Protein AF-A0A7C6E1X0-F1 (afdb_monomer_lite)

Secondary structure (DSSP, 8-state):
--HHHHHTT-EEEESS-SSHHHHHHHHHHTT-SEEEEETTSTTS-GGGS-HHHHHHHHHHHHTTT-EEEEEPP-

Structure (mmCIF, N/CA/C/O backbone):
data_AF-A0A7C6E1X0-F1
#
_entry.id   AF-A0A7C6E1X0-F1
#
loop_
_atom_site.group_PDB
_atom_site.id
_atom_site.type_symbol
_atom_site.label_atom_id
_atom_site.label_alt_id
_atom_site.label_comp_id
_atom_site.label_asym_id
_atom_site.label_entity_id
_atom_site.label_seq_id
_atom_site.pdbx_PDB_ins_code
_atom_site.Cartn_x
_atom_site.Cartn_y
_atom_site.Cartn_z
_atom_site.occupancy
_atom_site.B_iso_or_equiv
_atom_site.auth_seq_id
_atom_site.auth_comp_id
_atom_site.auth_asym_id
_atom_site.auth_atom_id
_atom_site.pdbx_PDB_model_num
ATOM 1 N N . MET A 1 1 ? -21.035 13.064 18.258 1.00 59.91 1 MET A N 1
ATOM 2 C CA . MET A 1 1 ? -20.316 12.189 17.301 1.00 59.91 1 MET A CA 1
ATOM 3 C C . MET A 1 1 ? -19.413 11.246 18.092 1.00 59.91 1 MET A C 1
ATOM 5 O O . MET A 1 1 ? -18.664 11.735 18.924 1.00 59.91 1 MET A O 1
ATOM 9 N N . LYS A 1 2 ? -19.509 9.918 17.922 1.00 69.62 2 LYS A N 1
ATOM 10 C CA . LYS A 1 2 ? -18.649 8.962 18.654 1.00 69.62 2 LYS A CA 1
ATOM 11 C C . LYS A 1 2 ? -17.252 8.927 18.012 1.00 69.62 2 LYS A C 1
ATOM 13 O O . LYS A 1 2 ? -17.172 8.751 16.800 1.00 69.62 2 LYS A O 1
ATOM 18 N N . ILE A 1 3 ? -16.180 9.039 18.805 1.00 72.56 3 ILE A N 1
ATO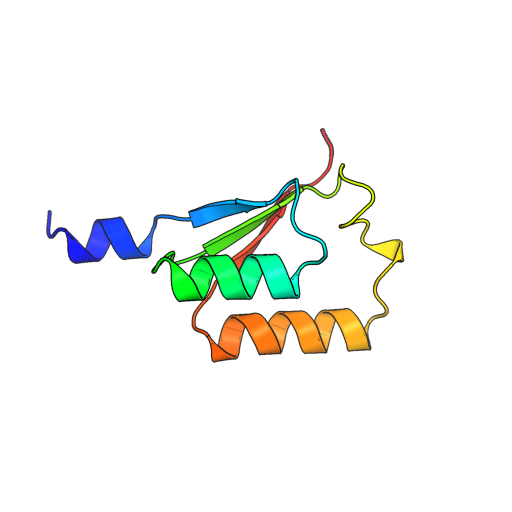M 19 C CA . ILE A 1 3 ? -14.767 9.024 18.349 1.00 72.56 3 ILE A CA 1
ATOM 20 C C . ILE A 1 3 ? -14.455 7.841 17.418 1.00 72.56 3 ILE A C 1
ATOM 22 O O . ILE A 1 3 ? -13.796 8.011 16.397 1.00 72.56 3 ILE A O 1
ATOM 26 N N . HIS A 1 4 ? -15.017 6.668 17.713 1.00 71.19 4 HIS A N 1
ATOM 27 C CA . HIS A 1 4 ? -14.859 5.450 16.915 1.00 71.19 4 HIS A CA 1
ATOM 28 C C . HIS A 1 4 ? -15.261 5.630 15.438 1.00 71.19 4 HIS A C 1
ATOM 30 O O . HIS A 1 4 ? -14.631 5.066 14.550 1.00 71.19 4 HIS A O 1
ATOM 36 N N . ASN A 1 5 ? -16.271 6.461 15.157 1.00 79.38 5 ASN A N 1
ATOM 37 C CA . ASN A 1 5 ? -16.731 6.723 13.792 1.00 79.38 5 ASN A CA 1
ATOM 38 C C . ASN A 1 5 ? -15.731 7.607 13.020 1.00 79.38 5 ASN A C 1
ATOM 40 O O . ASN A 1 5 ? -15.514 7.413 11.830 1.00 79.38 5 ASN A O 1
ATOM 44 N N . VAL A 1 6 ? -15.049 8.531 13.705 1.00 81.56 6 VAL A N 1
ATOM 45 C CA . VAL A 1 6 ? -14.009 9.366 13.085 1.00 81.56 6 VAL A CA 1
ATOM 46 C C . VAL A 1 6 ? -12.793 8.523 12.719 1.00 81.56 6 VAL A C 1
ATOM 48 O O . VAL A 1 6 ? -12.363 8.569 11.573 1.00 81.56 6 VAL A O 1
ATOM 51 N N . LEU A 1 7 ? -12.289 7.705 13.650 1.00 80.50 7 LEU A N 1
ATOM 52 C CA . LEU A 1 7 ? -11.107 6.860 13.423 1.00 80.50 7 LEU A CA 1
ATOM 53 C C . LEU A 1 7 ? -11.293 5.903 12.234 1.00 80.50 7 LEU A C 1
ATOM 55 O O . LEU A 1 7 ? -10.377 5.732 11.435 1.00 80.50 7 LEU A O 1
ATOM 59 N N . SER A 1 8 ? -12.511 5.383 12.039 1.00 86.19 8 SER A N 1
ATOM 60 C CA . SER A 1 8 ? -12.863 4.533 10.888 1.00 86.19 8 SER A CA 1
ATOM 61 C C . SER A 1 8 ? -12.803 5.226 9.518 1.00 86.19 8 SER A C 1
ATOM 63 O O . SER A 1 8 ? -13.017 4.585 8.493 1.00 86.19 8 SER A O 1
ATOM 65 N N . ARG A 1 9 ? -12.540 6.539 9.486 1.00 88.12 9 ARG A N 1
ATOM 66 C CA . ARG A 1 9 ? -12.482 7.360 8.268 1.00 88.12 9 ARG A CA 1
ATOM 67 C C . ARG A 1 9 ? -11.121 8.021 8.058 1.00 88.12 9 ARG A C 1
ATOM 69 O O . ARG A 1 9 ? -10.940 8.698 7.048 1.00 88.12 9 ARG A O 1
ATOM 76 N N . ILE A 1 10 ? -10.174 7.835 8.980 1.00 95.38 10 ILE A N 1
ATOM 77 C CA . ILE A 1 10 ? -8.822 8.388 8.859 1.00 95.38 10 ILE A CA 1
ATOM 78 C C . ILE A 1 10 ? -7.948 7.402 8.087 1.00 95.38 10 ILE A C 1
ATOM 80 O O . ILE A 1 10 ? -7.912 6.207 8.388 1.00 95.38 10 ILE A O 1
ATOM 84 N N . GLY A 1 11 ? -7.236 7.918 7.096 1.00 96.75 11 GLY A N 1
ATOM 85 C CA . GLY A 1 11 ? -6.149 7.230 6.417 1.00 96.75 11 GLY A CA 1
ATOM 86 C C . GLY A 1 11 ? -4.993 8.184 6.174 1.00 96.75 11 GLY A C 1
ATOM 87 O O . GLY A 1 11 ? -5.088 9.364 6.510 1.00 96.75 11 GLY A O 1
ATOM 88 N N . PHE A 1 12 ? -3.927 7.678 5.567 1.00 97.44 12 PHE A N 1
ATOM 89 C CA . PHE A 1 12 ? -2.773 8.493 5.200 1.00 97.44 12 PHE A CA 1
ATOM 90 C C . PHE A 1 12 ? -2.423 8.348 3.718 1.00 97.44 12 PHE A C 1
ATOM 92 O O . PHE A 1 12 ? -2.862 7.412 3.042 1.00 97.44 12 PHE A O 1
ATOM 99 N N . HIS A 1 13 ? -1.646 9.312 3.229 1.00 97.38 13 HIS A N 1
ATOM 100 C CA . HIS A 1 13 ? -1.121 9.336 1.872 1.00 97.38 13 HIS A CA 1
ATOM 101 C C . HIS A 1 13 ? 0.292 8.744 1.861 1.00 97.38 13 HIS A C 1
ATOM 103 O O . HIS A 1 13 ? 1.186 9.271 2.520 1.00 97.38 13 HIS A O 1
ATOM 109 N N . ALA A 1 14 ? 0.463 7.635 1.152 1.00 97.31 14 ALA A N 1
ATOM 110 C CA . ALA A 1 14 ? 1.715 6.915 1.005 1.00 97.31 14 ALA A CA 1
ATOM 111 C C . ALA A 1 14 ? 2.517 7.493 -0.167 1.00 97.31 14 ALA A C 1
ATOM 113 O O . ALA A 1 14 ? 2.024 7.574 -1.295 1.00 97.31 14 ALA A O 1
ATOM 114 N N . VAL A 1 15 ? 3.760 7.874 0.120 1.00 94.69 15 VAL A N 1
ATOM 115 C CA . VAL A 1 15 ? 4.685 8.557 -0.803 1.00 94.69 15 VAL A CA 1
ATOM 116 C C . VAL A 1 15 ? 6.082 7.938 -0.735 1.00 94.69 15 VAL A C 1
ATOM 118 O O . VAL A 1 15 ? 6.732 7.774 -1.764 1.00 94.69 15 VAL A O 1
ATOM 121 N N . TYR A 1 16 ? 6.540 7.564 0.463 1.00 93.38 16 TYR A N 1
ATOM 122 C CA . TYR A 1 16 ? 7.930 7.164 0.722 1.00 93.38 16 TYR A CA 1
ATOM 123 C C . TYR A 1 16 ? 8.100 5.675 1.045 1.00 93.38 16 TYR A C 1
ATOM 125 O O . TYR A 1 16 ? 9.220 5.191 1.203 1.00 93.38 16 TYR A O 1
ATOM 133 N N . GLU A 1 17 ? 7.001 4.938 1.156 1.00 95.81 17 GLU A N 1
ATOM 134 C CA . GLU A 1 17 ? 6.998 3.515 1.452 1.00 95.81 17 GLU A CA 1
ATOM 135 C C . GLU A 1 17 ? 7.578 2.717 0.275 1.00 95.81 17 GLU A C 1
ATOM 137 O O . GLU A 1 17 ? 7.323 2.993 -0.897 1.00 95.81 17 GLU A O 1
ATOM 142 N N . LYS A 1 18 ? 8.337 1.665 0.579 1.00 94.75 18 LYS A N 1
ATOM 143 C CA . LYS A 1 18 ? 9.073 0.827 -0.380 1.00 94.75 18 LYS A CA 1
ATOM 144 C C . LYS A 1 18 ? 8.166 0.070 -1.339 1.00 94.75 18 LYS A C 1
ATOM 146 O O . LYS A 1 18 ? 8.636 -0.428 -2.357 1.00 94.75 18 LYS A O 1
ATOM 151 N N . ASN A 1 19 ? 6.905 -0.147 -0.977 1.00 95.19 19 ASN A N 1
ATOM 152 C CA . ASN A 1 19 ? 5.884 -0.763 -1.821 1.00 95.19 19 ASN A CA 1
ATOM 153 C C . ASN A 1 19 ? 4.503 -0.656 -1.157 1.00 95.19 19 ASN A C 1
ATOM 155 O O . ASN A 1 19 ? 4.376 -0.324 0.019 1.00 95.19 19 ASN A O 1
ATOM 159 N N . ILE A 1 20 ? 3.458 -1.015 -1.910 1.00 97.06 20 ILE A N 1
ATOM 160 C CA . ILE A 1 20 ? 2.066 -0.958 -1.442 1.00 97.06 20 ILE A CA 1
ATOM 161 C C . ILE A 1 20 ? 1.826 -1.825 -0.189 1.00 97.06 20 ILE A C 1
ATOM 163 O O . ILE A 1 20 ? 1.005 -1.462 0.649 1.00 97.06 20 ILE A O 1
ATOM 167 N N . ARG A 1 21 ? 2.529 -2.957 -0.015 1.00 96.88 21 ARG A N 1
ATOM 168 C CA . ARG A 1 21 ? 2.338 -3.810 1.174 1.00 96.88 21 ARG A CA 1
ATOM 169 C C . ARG A 1 21 ? 2.867 -3.148 2.438 1.00 96.88 21 ARG A C 1
ATOM 171 O O . ARG A 1 21 ? 2.175 -3.190 3.444 1.00 96.88 21 ARG A O 1
ATOM 178 N N . GLU A 1 22 ? 4.031 -2.504 2.369 1.00 97.81 22 GLU A N 1
ATOM 179 C CA . GLU A 1 22 ? 4.569 -1.747 3.506 1.00 97.81 22 GLU A CA 1
ATOM 180 C C . GLU A 1 22 ? 3.623 -0.602 3.896 1.00 97.81 22 GLU A C 1
ATOM 182 O O . GLU A 1 22 ? 3.347 -0.414 5.078 1.00 97.81 22 GLU A O 1
ATOM 187 N N . ALA A 1 23 ? 3.030 0.087 2.916 1.00 98.00 23 ALA A N 1
ATOM 188 C CA . ALA A 1 23 ? 2.025 1.117 3.175 1.00 98.00 23 ALA A CA 1
ATOM 189 C C . ALA A 1 23 ? 0.774 0.559 3.885 1.00 98.00 23 ALA A C 1
ATOM 191 O O . ALA A 1 23 ? 0.270 1.152 4.839 1.00 98.00 23 ALA A O 1
ATOM 192 N N . VAL A 1 24 ? 0.296 -0.621 3.474 1.00 98.44 24 VAL A N 1
ATOM 193 C CA . VAL A 1 24 ? -0.807 -1.329 4.148 1.00 98.44 24 VAL A CA 1
ATOM 194 C C . VAL A 1 24 ? -0.419 -1.767 5.564 1.00 98.44 24 VAL A C 1
ATOM 196 O O . VAL A 1 24 ? -1.226 -1.627 6.482 1.00 98.44 24 VAL A O 1
ATOM 199 N N . ASP A 1 25 ? 0.796 -2.277 5.766 1.00 98.38 25 ASP A N 1
ATOM 200 C CA . ASP A 1 25 ? 1.272 -2.703 7.085 1.00 98.38 25 ASP A CA 1
ATOM 201 C C . ASP A 1 25 ? 1.389 -1.524 8.053 1.00 98.38 25 ASP A C 1
ATOM 203 O O . ASP A 1 25 ? 1.006 -1.649 9.215 1.00 98.38 25 ASP A O 1
ATOM 207 N N . LEU A 1 26 ? 1.844 -0.362 7.578 1.00 98.19 26 LEU A N 1
ATOM 208 C CA . LEU A 1 26 ? 1.850 0.871 8.364 1.00 98.19 26 LEU A CA 1
ATOM 209 C C . LEU A 1 26 ? 0.428 1.330 8.697 1.00 98.19 26 LEU A C 1
ATOM 211 O O . LEU A 1 26 ? 0.164 1.679 9.848 1.00 98.19 26 LEU A O 1
ATOM 215 N N . ALA A 1 27 ? -0.504 1.264 7.739 1.00 97.81 27 ALA A N 1
ATOM 216 C CA . ALA A 1 27 ? -1.909 1.596 7.983 1.00 97.81 27 ALA A CA 1
ATOM 217 C C . ALA A 1 27 ? -2.490 0.741 9.114 1.00 97.81 27 ALA A C 1
ATOM 219 O O . ALA A 1 27 ? -3.033 1.268 10.084 1.00 97.81 27 ALA A O 1
ATOM 220 N N . TYR A 1 28 ? -2.290 -0.573 9.019 1.00 97.56 28 TYR A N 1
ATOM 221 C CA . TYR A 1 28 ? -2.736 -1.539 10.013 1.00 97.56 28 TYR A CA 1
ATOM 222 C C . TYR A 1 28 ? -2.075 -1.310 11.378 1.00 97.56 28 TYR A C 1
ATOM 224 O O . TYR A 1 28 ? -2.765 -1.192 12.390 1.00 97.56 28 TYR A O 1
ATOM 232 N N . LYS A 1 29 ? -0.743 -1.176 11.411 1.00 97.88 29 LYS A N 1
ATOM 233 C CA . LYS A 1 29 ? 0.040 -0.968 12.639 1.00 97.88 29 LYS A CA 1
ATOM 234 C C . LYS A 1 29 ? -0.395 0.278 13.410 1.00 97.88 29 LYS A C 1
ATOM 236 O O . LYS A 1 29 ? -0.393 0.262 14.637 1.00 97.88 29 LYS A O 1
ATOM 241 N N . HIS A 1 30 ? -0.735 1.351 12.702 1.00 96.31 30 HIS A N 1
ATOM 242 C CA . HIS A 1 30 ? -1.089 2.635 13.304 1.00 96.31 30 HIS A CA 1
ATOM 243 C C . HIS A 1 30 ? -2.602 2.840 13.477 1.00 96.31 30 HIS A C 1
ATOM 245 O O . HIS A 1 30 ? -3.023 3.906 13.920 1.00 96.31 30 HIS A O 1
ATOM 251 N N . GLY A 1 31 ? -3.424 1.827 13.179 1.00 95.06 31 GLY A N 1
ATOM 252 C CA . GLY A 1 31 ? -4.872 1.881 13.389 1.00 95.06 31 GLY A CA 1
ATOM 253 C C . GLY A 1 31 ? -5.620 2.765 12.388 1.00 95.06 31 GLY A C 1
ATOM 254 O O . GLY A 1 31 ? -6.719 3.234 12.684 1.00 95.06 31 GLY A O 1
ATOM 255 N N . PHE A 1 32 ? -5.042 3.008 11.211 1.00 96.62 32 PHE A N 1
ATOM 256 C CA . PHE A 1 32 ? -5.720 3.707 10.126 1.00 96.62 32 PHE A CA 1
ATOM 257 C C . PHE A 1 32 ? -6.717 2.788 9.421 1.00 96.62 32 PHE A C 1
ATOM 259 O O . PHE A 1 32 ? -6.498 1.592 9.271 1.00 96.62 32 PHE A O 1
ATOM 266 N N . SER A 1 33 ? -7.803 3.372 8.922 1.00 96.69 33 SER A N 1
ATOM 267 C CA . SER A 1 33 ? -8.830 2.659 8.147 1.00 96.69 33 SER A CA 1
ATOM 268 C C . SER A 1 33 ? -8.478 2.502 6.665 1.00 96.69 33 SER A C 1
ATOM 270 O O . SER A 1 33 ? -9.060 1.685 5.949 1.00 96.69 33 SER A O 1
ATOM 272 N N . SER A 1 34 ? -7.562 3.333 6.163 1.00 98.12 34 SER A N 1
ATOM 273 C CA . SER A 1 34 ? -7.227 3.380 4.745 1.00 98.12 34 SER A CA 1
ATOM 274 C C . SER A 1 34 ? -5.817 3.894 4.496 1.00 98.12 34 SER A C 1
ATOM 276 O O . SER A 1 34 ? -5.236 4.593 5.326 1.00 98.12 34 SER A O 1
ATOM 278 N N . VAL A 1 35 ? -5.299 3.578 3.317 1.00 98.25 35 VAL A N 1
ATOM 279 C CA . VAL A 1 35 ? -4.078 4.162 2.765 1.00 98.25 35 VAL A CA 1
ATOM 280 C C . VAL A 1 35 ? -4.324 4.525 1.308 1.00 98.25 35 VAL A C 1
ATOM 282 O O . VAL A 1 35 ? -4.967 3.769 0.579 1.00 98.25 35 VAL A O 1
ATOM 285 N N . GLN A 1 36 ? -3.855 5.694 0.888 1.00 97.81 36 GLN A N 1
ATOM 286 C CA . GLN A 1 36 ? -3.872 6.125 -0.506 1.00 97.81 36 GLN A CA 1
ATOM 287 C C . GLN A 1 36 ? -2.453 6.083 -1.055 1.00 97.81 36 GLN A C 1
ATOM 289 O O . GLN A 1 36 ? -1.572 6.667 -0.441 1.00 97.81 36 GLN A O 1
ATOM 294 N N . VAL A 1 37 ? -2.228 5.417 -2.185 1.00 97.00 37 VAL A N 1
ATOM 295 C CA . VAL A 1 37 ? -0.917 5.412 -2.856 1.00 97.00 37 VAL A CA 1
ATOM 296 C C . VAL A 1 37 ? -0.885 6.441 -3.985 1.00 97.00 37 VAL A C 1
ATOM 298 O O . VAL A 1 37 ? -1.841 6.531 -4.762 1.00 97.00 37 VAL A O 1
ATOM 301 N N . GLU A 1 38 ? 0.211 7.196 -4.060 1.00 95.00 38 GLU A N 1
ATOM 302 C CA . GLU A 1 38 ? 0.478 8.207 -5.089 1.00 95.00 38 GLU A CA 1
ATOM 303 C C . GLU A 1 38 ? 1.030 7.558 -6.363 1.00 95.00 38 GLU A C 1
ATOM 305 O O . GLU A 1 38 ? 2.183 7.123 -6.391 1.00 95.00 38 GLU A O 1
ATOM 310 N N . THR A 1 39 ? 0.248 7.491 -7.441 1.00 93.06 39 THR A N 1
ATOM 311 C CA . THR A 1 39 ? 0.738 6.886 -8.694 1.00 93.06 39 THR A CA 1
ATOM 312 C C . THR A 1 39 ? 1.708 7.775 -9.465 1.00 93.06 39 THR A C 1
ATOM 314 O O . THR A 1 39 ? 2.350 7.282 -10.389 1.00 93.06 39 THR A O 1
ATOM 317 N N . ALA A 1 40 ? 1.910 9.030 -9.054 1.00 92.62 40 ALA A N 1
ATOM 318 C CA . ALA A 1 40 ? 3.026 9.847 -9.524 1.00 92.62 40 ALA A CA 1
ATOM 319 C C . ALA A 1 40 ? 4.382 9.436 -8.911 1.00 92.62 40 ALA A C 1
ATOM 321 O O . ALA A 1 40 ? 5.429 9.850 -9.410 1.00 92.62 40 ALA A O 1
ATOM 322 N N . MET A 1 41 ? 4.410 8.605 -7.859 1.00 94.25 41 MET A N 1
ATOM 323 C CA . MET A 1 41 ? 5.662 8.098 -7.293 1.00 94.25 41 MET A CA 1
ATOM 324 C C . MET A 1 41 ? 6.123 6.826 -8.021 1.00 94.25 41 MET A C 1
ATOM 326 O O . MET A 1 41 ? 5.382 5.837 -8.035 1.00 94.25 41 MET A O 1
ATOM 330 N N . PRO A 1 42 ? 7.379 6.760 -8.520 1.00 93.19 42 PRO A N 1
ATOM 331 C CA . PRO A 1 42 ? 7.908 5.587 -9.230 1.00 93.19 42 PRO A CA 1
ATOM 332 C C . PRO A 1 42 ? 7.7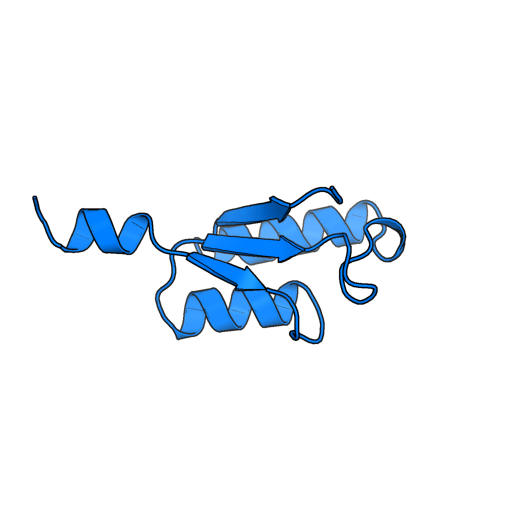97 4.271 -8.462 1.00 93.19 42 PRO A C 1
ATOM 334 O O . PRO A 1 42 ? 7.787 3.177 -9.034 1.00 93.19 42 PRO A O 1
ATOM 337 N N . ILE A 1 43 ? 7.727 4.343 -7.134 1.00 92.25 43 ILE A N 1
ATOM 338 C CA . ILE A 1 43 ? 7.579 3.158 -6.304 1.00 92.25 43 ILE A CA 1
ATOM 339 C C . ILE A 1 43 ? 6.199 2.496 -6.464 1.00 92.25 43 ILE A C 1
ATOM 341 O O . ILE A 1 43 ? 6.139 1.265 -6.400 1.00 92.25 43 ILE A O 1
ATOM 345 N N . PHE A 1 44 ? 5.159 3.272 -6.793 1.00 94.88 44 PHE A N 1
ATOM 346 C CA . PHE A 1 44 ? 3.757 2.855 -6.915 1.00 94.88 44 PHE A CA 1
ATOM 347 C C . PHE A 1 44 ? 3.210 2.838 -8.351 1.00 94.88 44 PHE A C 1
ATOM 349 O O . PHE A 1 44 ? 2.016 2.600 -8.530 1.00 94.88 44 PHE A O 1
ATOM 356 N N . PHE A 1 45 ? 4.053 3.038 -9.367 1.00 94.00 45 PHE A N 1
ATOM 357 C CA . PHE A 1 45 ? 3.643 2.971 -10.774 1.00 94.00 45 PHE A CA 1
ATOM 358 C C . PHE A 1 45 ? 2.846 1.689 -11.086 1.00 94.00 45 PHE A C 1
ATOM 360 O O . PHE A 1 45 ? 3.337 0.584 -10.805 1.00 94.00 45 PHE A O 1
ATOM 367 N N . PRO A 1 46 ? 1.623 1.798 -11.648 1.00 89.50 46 PRO A N 1
ATOM 368 C CA . PRO A 1 46 ? 0.763 0.649 -11.934 1.00 89.50 46 PRO A CA 1
ATOM 369 C C . PRO A 1 46 ? 1.420 -0.429 -12.806 1.00 89.50 46 PRO A C 1
ATOM 371 O O . PRO A 1 46 ? 1.130 -1.617 -12.641 1.00 89.50 46 PRO A O 1
ATOM 374 N N . GLU A 1 47 ? 2.324 -0.028 -13.699 1.00 92.38 47 GLU A N 1
ATOM 375 C CA . GLU A 1 47 ? 3.065 -0.863 -14.649 1.00 92.38 47 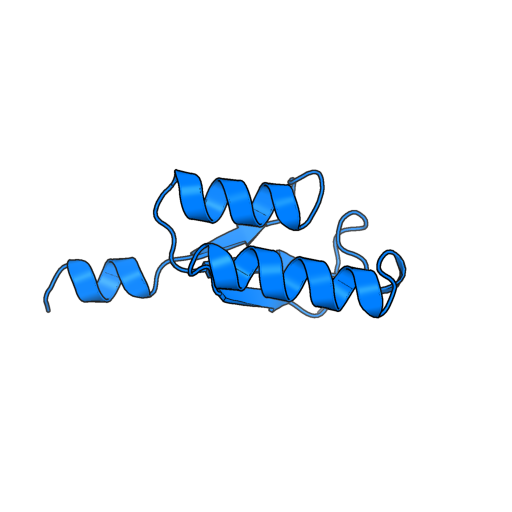GLU A CA 1
ATOM 376 C C . GLU A 1 47 ? 3.987 -1.867 -13.952 1.00 92.38 47 GLU A C 1
ATOM 378 O O . GLU A 1 47 ? 4.298 -2.919 -14.506 1.00 92.38 47 GLU A O 1
ATOM 383 N N . LYS A 1 48 ? 4.386 -1.594 -12.705 1.00 93.19 48 LYS A N 1
ATOM 384 C CA . LYS A 1 48 ? 5.226 -2.501 -11.908 1.00 93.19 48 LYS A CA 1
ATOM 385 C C . LYS A 1 48 ? 4.476 -3.740 -11.428 1.00 93.19 48 LYS A C 1
ATOM 387 O O . LYS A 1 48 ? 5.097 -4.677 -10.926 1.00 93.19 48 LYS A O 1
ATOM 392 N N . TYR A 1 49 ? 3.148 -3.745 -11.530 1.00 92.06 49 TYR A N 1
ATOM 393 C CA . TYR A 1 49 ? 2.302 -4.777 -10.950 1.00 92.06 49 TYR A CA 1
ATOM 394 C C . TYR A 1 49 ? 1.512 -5.515 -12.029 1.00 92.06 49 TYR A C 1
ATOM 396 O O . TYR A 1 49 ? 0.627 -4.954 -12.678 1.00 92.06 49 TYR A O 1
ATOM 404 N N . THR A 1 50 ? 1.764 -6.822 -12.151 1.00 96.44 50 THR A N 1
ATOM 405 C CA . THR A 1 50 ? 0.931 -7.710 -12.974 1.00 96.44 50 TH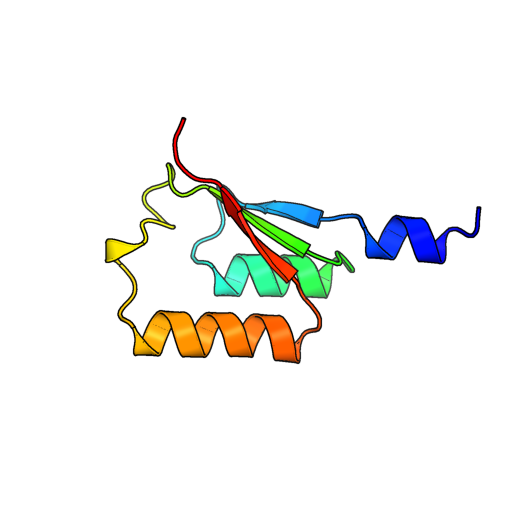R A CA 1
ATOM 406 C C . THR A 1 50 ? -0.503 -7.757 -12.454 1.00 96.44 50 THR A C 1
ATOM 408 O O . THR A 1 50 ? -0.800 -7.389 -11.310 1.00 96.44 50 THR A O 1
ATOM 411 N N . PHE A 1 51 ? -1.414 -8.279 -13.273 1.00 96.00 51 PHE A N 1
ATOM 412 C CA . PHE A 1 51 ? -2.792 -8.499 -12.853 1.00 96.00 51 PHE A CA 1
ATOM 413 C C . PHE A 1 51 ? -2.889 -9.374 -11.589 1.00 96.00 51 PHE A C 1
ATOM 415 O O . PHE A 1 51 ? -3.607 -9.008 -10.651 1.00 96.00 51 PHE A O 1
ATOM 422 N N . GLU A 1 52 ? -2.131 -10.476 -11.494 1.00 98.00 52 GLU A N 1
ATOM 423 C CA . GLU A 1 52 ? -2.147 -11.310 -10.286 1.00 98.00 52 GLU A CA 1
ATOM 424 C C . GLU A 1 52 ? -1.533 -10.589 -9.084 1.00 98.00 52 GLU A C 1
ATOM 426 O O . GLU A 1 52 ? -2.014 -10.752 -7.961 1.00 98.00 52 GLU A O 1
ATOM 431 N N . ALA A 1 53 ? -0.492 -9.776 -9.292 1.00 95.94 53 ALA A N 1
ATOM 432 C CA . ALA A 1 53 ? 0.108 -8.985 -8.222 1.00 95.94 53 ALA A CA 1
ATOM 433 C C . ALA A 1 53 ? -0.902 -7.991 -7.633 1.00 95.94 53 ALA A C 1
ATOM 435 O O . ALA A 1 53 ? -1.063 -7.948 -6.412 1.00 95.94 53 ALA A O 1
ATOM 436 N N . ARG A 1 54 ? -1.645 -7.272 -8.484 1.00 94.69 54 ARG A N 1
ATOM 437 C CA . ARG A 1 54 ? -2.719 -6.360 -8.057 1.00 94.69 54 ARG A CA 1
ATOM 438 C C . ARG A 1 54 ? -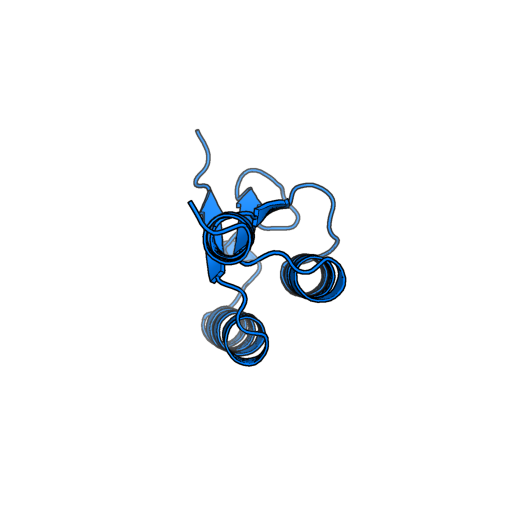3.806 -7.093 -7.273 1.00 94.69 54 ARG A C 1
ATOM 440 O O . ARG A 1 54 ? -4.193 -6.629 -6.203 1.00 94.69 54 ARG A O 1
ATOM 447 N N . ARG A 1 55 ? -4.238 -8.276 -7.731 1.00 97.00 55 ARG A N 1
ATOM 448 C CA . ARG A 1 55 ? -5.192 -9.117 -6.982 1.00 97.00 55 ARG A CA 1
ATOM 449 C C . ARG A 1 55 ? -4.664 -9.524 -5.605 1.00 97.00 55 ARG A C 1
ATOM 451 O O . ARG A 1 55 ? -5.394 -9.420 -4.622 1.00 97.00 55 ARG A O 1
ATOM 458 N N . ARG A 1 56 ? -3.400 -9.951 -5.511 1.00 98.06 56 ARG A N 1
ATOM 459 C CA . ARG A 1 56 ? -2.771 -10.304 -4.225 1.00 98.06 56 ARG A CA 1
ATOM 460 C C . ARG A 1 56 ? -2.676 -9.104 -3.284 1.00 98.06 56 ARG A C 1
ATOM 462 O O . ARG A 1 56 ? -2.895 -9.270 -2.093 1.00 98.06 56 ARG A O 1
ATOM 469 N N . ILE A 1 57 ? -2.358 -7.917 -3.801 1.00 97.00 57 ILE A N 1
ATOM 470 C CA . ILE A 1 57 ? -2.286 -6.673 -3.020 1.00 97.00 57 ILE A CA 1
ATOM 471 C C . ILE A 1 57 ? -3.672 -6.270 -2.502 1.00 97.00 57 ILE A C 1
ATOM 473 O O . ILE A 1 57 ? -3.813 -5.993 -1.314 1.00 97.00 57 ILE A O 1
ATOM 477 N N . ALA A 1 58 ? -4.699 -6.306 -3.355 1.00 97.00 58 ALA A N 1
ATOM 478 C CA . ALA A 1 58 ? -6.072 -6.004 -2.954 1.00 97.00 58 ALA A CA 1
ATOM 479 C C . ALA A 1 58 ? -6.560 -6.953 -1.848 1.00 97.00 58 ALA A C 1
ATOM 481 O O . ALA A 1 58 ? -7.084 -6.501 -0.832 1.00 97.00 58 ALA A O 1
ATOM 482 N N . LYS A 1 59 ? -6.309 -8.262 -2.000 1.00 98.44 59 LYS A N 1
ATOM 483 C CA . LYS A 1 59 ? -6.608 -9.246 -0.953 1.00 98.44 59 LYS A CA 1
ATOM 484 C C . LYS A 1 59 ? -5.829 -8.969 0.338 1.00 98.44 59 LYS A C 1
ATOM 486 O O . LYS A 1 59 ? -6.413 -9.011 1.411 1.00 98.44 59 LYS A O 1
ATOM 491 N N . TYR A 1 60 ? -4.539 -8.650 0.240 1.00 98.50 60 TYR A N 1
ATOM 492 C CA . TYR A 1 60 ? -3.688 -8.363 1.399 1.00 98.50 60 TYR A CA 1
ATOM 493 C C . TYR A 1 60 ? -4.208 -7.194 2.250 1.00 98.50 60 TYR A C 1
ATOM 495 O O . TYR A 1 60 ? -4.182 -7.274 3.479 1.00 98.50 60 TYR A O 1
ATOM 503 N N . ALA A 1 61 ? -4.691 -6.133 1.597 1.00 98.38 61 ALA A N 1
ATOM 504 C CA . ALA A 1 61 ? -5.308 -4.985 2.255 1.00 98.38 61 ALA A CA 1
ATOM 505 C C . ALA A 1 61 ? -6.669 -5.343 2.877 1.00 98.38 61 ALA A C 1
ATOM 507 O O . ALA A 1 61 ? -6.914 -5.023 4.041 1.00 98.38 61 ALA A O 1
ATOM 508 N N . ALA A 1 62 ? -7.513 -6.078 2.142 1.00 98.12 62 ALA A N 1
ATOM 509 C CA . ALA A 1 62 ? -8.819 -6.527 2.623 1.00 98.12 62 ALA A CA 1
ATOM 510 C C . ALA A 1 62 ? -8.711 -7.431 3.863 1.00 98.12 62 ALA A C 1
ATOM 512 O O . ALA A 1 62 ? -9.419 -7.205 4.840 1.00 98.12 62 ALA A O 1
ATOM 513 N N . ASP A 1 63 ? -7.771 -8.381 3.873 1.00 98.44 63 ASP A N 1
ATOM 514 C CA . ASP A 1 63 ? -7.532 -9.286 5.008 1.00 98.44 63 ASP A CA 1
ATOM 515 C C . ASP A 1 63 ? -7.101 -8.529 6.290 1.00 98.44 63 ASP A C 1
ATOM 517 O O . ASP A 1 63 ? -7.202 -9.067 7.390 1.00 98.44 63 ASP A O 1
ATOM 521 N N . ARG A 1 64 ? -6.639 -7.273 6.169 1.00 97.81 64 ARG A N 1
ATOM 522 C CA . ARG A 1 64 ? -6.265 -6.374 7.282 1.00 97.81 64 ARG A CA 1
ATOM 523 C C . ARG A 1 64 ? -7.309 -5.296 7.579 1.00 97.81 64 ARG A C 1
ATOM 525 O O . ARG A 1 64 ? -7.058 -4.437 8.418 1.00 97.81 64 ARG A O 1
ATOM 532 N N . ASN A 1 65 ? -8.463 -5.324 6.912 1.00 97.00 65 ASN A N 1
ATOM 533 C CA . ASN A 1 65 ? -9.486 -4.275 6.978 1.00 97.00 65 ASN A CA 1
ATOM 534 C C . ASN A 1 65 ? -8.958 -2.874 6.606 1.00 97.00 65 ASN A C 1
ATOM 536 O O . ASN A 1 65 ? -9.405 -1.870 7.157 1.00 97.00 65 ASN A O 1
ATOM 540 N N . ILE A 1 66 ? -8.017 -2.801 5.659 1.00 98.19 66 ILE A N 1
ATOM 541 C CA . ILE A 1 66 ? -7.472 -1.542 5.142 1.00 98.19 66 ILE A CA 1
ATOM 542 C C . ILE A 1 66 ? -8.054 -1.265 3.760 1.00 98.19 66 ILE A C 1
ATOM 544 O O . ILE A 1 66 ? -7.883 -2.052 2.827 1.00 98.19 66 ILE A O 1
ATOM 548 N N . VAL A 1 67 ? -8.695 -0.109 3.594 1.00 97.88 67 VAL A N 1
ATOM 549 C CA . VAL A 1 67 ? -9.117 0.362 2.270 1.00 97.88 67 VAL A CA 1
ATOM 550 C C . VAL A 1 67 ? -7.902 0.920 1.530 1.00 97.88 67 VAL A C 1
ATOM 552 O O . VAL A 1 67 ? -7.363 1.961 1.906 1.00 97.88 67 VAL A O 1
ATOM 555 N N . LEU A 1 68 ? -7.488 0.244 0.459 1.00 97.62 68 LEU A N 1
ATOM 556 C CA . LEU A 1 68 ? -6.467 0.745 -0.459 1.00 97.62 68 LEU A CA 1
ATOM 557 C C . LEU A 1 68 ? -7.109 1.688 -1.485 1.00 97.62 68 LEU A C 1
ATOM 559 O O . LEU A 1 68 ? -7.983 1.281 -2.250 1.00 97.62 68 LEU A O 1
ATOM 563 N N . LYS A 1 69 ? -6.663 2.943 -1.510 1.00 96.75 69 LYS A N 1
ATOM 564 C CA . LYS A 1 69 ? -7.080 3.972 -2.469 1.00 96.75 69 LYS A CA 1
ATOM 565 C C . LYS A 1 69 ? -5.936 4.262 -3.434 1.00 96.75 69 LYS A C 1
ATOM 567 O O . LYS A 1 69 ? -4.770 4.181 -3.057 1.00 96.75 69 LYS A O 1
ATOM 572 N N . ILE A 1 70 ? -6.274 4.641 -4.658 1.00 95.25 70 ILE A N 1
ATOM 573 C CA . ILE A 1 70 ? -5.306 5.032 -5.683 1.00 95.25 70 ILE A CA 1
ATOM 574 C C . ILE A 1 70 ? -5.509 6.519 -5.969 1.00 95.25 70 ILE A C 1
ATOM 576 O O . ILE A 1 70 ? -6.635 6.929 -6.256 1.00 95.25 70 ILE A O 1
ATOM 580 N N . HIS A 1 71 ? -4.455 7.324 -5.851 1.00 95.25 71 HIS A N 1
ATOM 581 C CA . HIS A 1 71 ? -4.443 8.686 -6.377 1.00 95.25 71 HIS A CA 1
ATOM 582 C C . HIS A 1 71 ? -3.855 8.645 -7.785 1.00 95.25 71 HIS A C 1
ATOM 584 O O . HIS A 1 71 ? -2.736 8.164 -7.958 1.00 95.25 71 HIS A O 1
ATOM 590 N N . ALA A 1 72 ? -4.636 9.059 -8.784 1.00 91.06 72 ALA A N 1
ATOM 591 C CA . ALA A 1 72 ? -4.143 9.214 -10.150 1.00 91.06 72 ALA A CA 1
ATOM 592 C C . ALA A 1 72 ? -3.207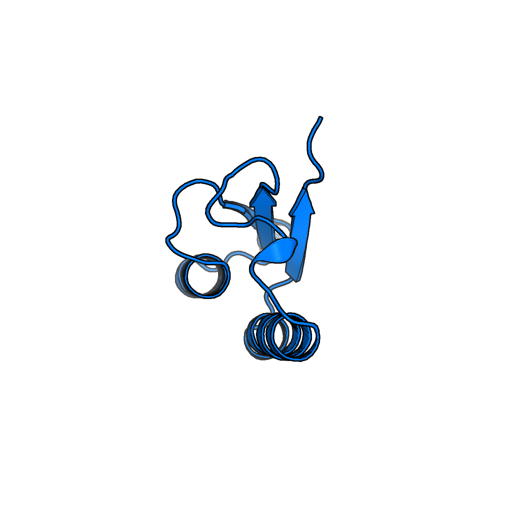 10.433 -10.228 1.00 91.06 72 ALA A C 1
ATOM 594 O O . ALA A 1 72 ? -3.382 11.347 -9.421 1.00 91.06 72 ALA A O 1
ATOM 595 N N . PRO A 1 73 ? -2.261 10.484 -11.182 1.00 86.38 73 PRO A N 1
ATOM 596 C CA . PRO A 1 73 ? -1.436 11.669 -11.371 1.00 86.38 73 PRO A CA 1
ATOM 597 C C . PRO A 1 73 ? -2.317 12.864 -11.763 1.00 86.38 73 PRO A C 1
ATOM 599 O O . PRO A 1 73 ? -3.332 12.684 -12.444 1.00 86.38 73 PRO A O 1
ATOM 602 N N . GLY A 1 74 ? -1.929 14.057 -11.308 1.00 77.25 74 GLY A N 1
ATOM 603 C CA . GLY A 1 74 ? -2.550 15.328 -11.697 1.00 77.25 74 GLY A CA 1
ATOM 604 C C . GLY A 1 74 ? -2.118 15.821 -13.069 1.00 77.25 74 GLY A C 1
ATOM 605 O O . GLY A 1 74 ? -1.018 15.428 -13.522 1.00 77.25 74 GLY A O 1
#

Radius of gyration: 12.56 Å; chains: 1; bounding box: 29×27×33 Å

pLDDT: mean 93.38, std 7.59, range [59.91, 98.5]

Foldseek 3Di:
DDPVVVQLADEEEDAPDQALLSRLVVCLVVSHQEYEYECVHPSYPPVVADPVRVVVSCVSNVVSNYHYHYDDDD

Sequence (74 aa):
MKIHNVLSRIGFHAVYEKNIREAVDLAYKHGFSSVQVETAMPIFFPEKYTFEARRRIAKYAADRNIVLKIHAPG